Protein AF-R6LX49-F1 (afdb_monomer_lite)

pLDDT: mean 70.41, std 17.74, range [31.0, 86.62]

Sequence (122 aa):
MDSRDRAAILLAGLPKLNSTLTLQIHEPLRQRIVMNYNLEGLTKDEGKTYILEKLKGAGCNQTIFEDAAIEAILNAADGTPRLINKYCNASMKDMCKTKDLAGRICHEEESGSQEVRRFLLL

Radius of gyration: 21.6 Å; chains: 1; bounding box: 48×36×66 Å

Foldseek 3Di:
DDPDPPDDDDDDDDVVVVVVCPDPVNVVVVVVPPDDDDDDAADLVRQLVVVVVLCVVLVNPDCPDDPVRSSVQCVVCVRHVVSSLVVVLVVVVVVVVVVVVDDDDDDDDDDNPVSVVVSVPD

Secondary structure (DSSP, 8-state):
--------------HHHHHHHTSGGGHHHHTT-S-----PPPPHHHHHHHHHHHHHHTT--S--S-HHHHHHHHHHHTT-HHHHHHHHHHHHHHHHHHHTT--SS--S-TTGGGTHHHHTT-

Structure (mmCIF, N/CA/C/O backbone):
data_AF-R6LX49-F1
#
_entry.id   AF-R6LX49-F1
#
loop_
_atom_site.group_PDB
_atom_site.id
_atom_site.type_symbol
_atom_site.label_atom_id
_atom_site.label_alt_id
_atom_site.label_comp_id
_atom_site.label_asym_id
_atom_site.label_entity_id
_atom_site.label_seq_id
_atom_site.pdbx_PDB_ins_code
_atom_site.Cartn_x
_atom_site.Cartn_y
_atom_site.Cartn_z
_atom_site.occupancy
_atom_site.B_iso_or_equiv
_atom_site.auth_seq_id
_atom_site.auth_comp_id
_atom_site.auth_asym_id
_atom_site.auth_atom_id
_atom_site.pdbx_PDB_model_num
ATOM 1 N N . MET A 1 1 ? 10.786 -23.630 -32.239 1.00 51.28 1 MET A N 1
ATOM 2 C CA . MET A 1 1 ? 9.968 -23.578 -31.009 1.00 51.28 1 MET A CA 1
ATOM 3 C C . MET A 1 1 ? 10.923 -23.358 -29.850 1.00 51.28 1 MET A C 1
ATOM 5 O O . MET A 1 1 ? 11.523 -24.338 -29.459 1.00 51.28 1 MET A O 1
ATOM 9 N N . ASP A 1 2 ? 11.145 -22.128 -29.368 1.00 51.88 2 ASP A N 1
ATOM 10 C CA . ASP A 1 2 ? 11.956 -21.916 -28.144 1.00 51.88 2 ASP A CA 1
ATOM 11 C C . ASP A 1 2 ? 11.818 -20.514 -27.507 1.00 51.88 2 ASP A C 1
ATOM 13 O O . ASP A 1 2 ? 12.734 -20.012 -26.862 1.00 51.88 2 ASP A O 1
ATOM 17 N N . SER A 1 3 ? 10.656 -19.867 -27.638 1.00 59.12 3 SER A N 1
ATOM 18 C CA . SER A 1 3 ? 10.388 -18.597 -26.945 1.00 59.12 3 SER A CA 1
ATOM 19 C C . SER A 1 3 ? 9.507 -18.861 -25.726 1.00 59.12 3 SER A C 1
ATOM 21 O O . SER A 1 3 ? 8.292 -18.703 -25.773 1.00 59.12 3 SER A O 1
ATOM 23 N N . ARG A 1 4 ? 10.110 -19.375 -24.651 1.00 66.81 4 ARG A N 1
ATOM 24 C CA . ARG A 1 4 ? 9.491 -19.415 -23.319 1.00 66.81 4 ARG A CA 1
ATOM 25 C C . ARG A 1 4 ? 10.236 -18.413 -22.451 1.00 66.81 4 ARG A C 1
ATOM 27 O O . ARG A 1 4 ? 11.442 -18.574 -22.278 1.00 66.81 4 ARG A O 1
ATOM 34 N N . ASP A 1 5 ? 9.542 -17.413 -21.919 1.00 67.00 5 ASP A N 1
ATOM 35 C CA . ASP A 1 5 ? 10.094 -16.500 -20.919 1.00 67.00 5 ASP A CA 1
ATOM 36 C C . ASP A 1 5 ? 10.558 -17.306 -19.698 1.00 67.00 5 ASP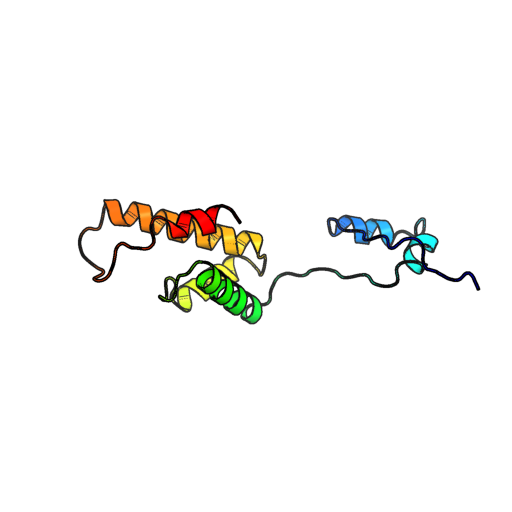 A C 1
ATOM 38 O O . ASP A 1 5 ? 9.754 -17.876 -18.963 1.00 67.00 5 ASP A O 1
ATOM 42 N N . ARG A 1 6 ? 11.881 -17.439 -19.526 1.00 69.81 6 ARG A N 1
ATOM 43 C CA . ARG A 1 6 ? 12.475 -18.336 -18.516 1.00 69.81 6 ARG A CA 1
ATOM 44 C C . ARG A 1 6 ? 12.587 -17.705 -17.127 1.00 69.81 6 ARG A C 1
ATOM 46 O O . ARG A 1 6 ? 12.869 -18.422 -16.173 1.00 69.81 6 ARG A O 1
ATOM 53 N N . ALA A 1 7 ? 12.389 -16.393 -17.000 1.00 74.06 7 ALA A N 1
ATOM 54 C CA . ALA A 1 7 ? 12.476 -15.696 -15.721 1.00 74.06 7 ALA A CA 1
ATOM 55 C C . ALA A 1 7 ? 11.641 -14.410 -15.721 1.00 74.06 7 ALA A C 1
ATOM 57 O O . ALA A 1 7 ? 11.799 -13.564 -16.598 1.00 74.06 7 ALA A O 1
ATOM 58 N N . ALA A 1 8 ? 10.810 -14.249 -14.692 1.00 81.31 8 ALA A N 1
ATOM 59 C CA . ALA A 1 8 ? 10.206 -12.976 -14.324 1.00 81.31 8 ALA A CA 1
ATOM 60 C C . ALA A 1 8 ? 10.956 -12.425 -13.105 1.00 81.31 8 ALA A C 1
ATOM 62 O O . ALA A 1 8 ? 11.163 -13.142 -12.126 1.00 81.31 8 ALA A O 1
ATOM 63 N N . ILE A 1 9 ? 11.380 -11.165 -13.171 1.00 81.69 9 ILE A N 1
ATOM 64 C CA . ILE A 1 9 ? 12.077 -10.487 -12.074 1.00 81.69 9 ILE A CA 1
ATOM 65 C C . ILE A 1 9 ? 11.133 -9.421 -11.520 1.00 81.69 9 ILE A C 1
ATOM 67 O O . ILE A 1 9 ? 10.770 -8.488 -12.232 1.00 81.69 9 ILE A O 1
ATOM 71 N N . LEU A 1 10 ? 10.749 -9.559 -10.250 1.00 85.62 10 LEU A N 1
ATOM 72 C CA . LEU A 1 10 ? 9.999 -8.546 -9.513 1.00 85.62 10 LEU A CA 1
ATOM 73 C C . LEU A 1 10 ? 10.963 -7.770 -8.614 1.00 85.62 10 LEU A C 1
ATOM 75 O O . LEU A 1 10 ? 11.575 -8.336 -7.709 1.00 85.62 10 LEU A O 1
ATOM 79 N N . LEU A 1 11 ? 11.089 -6.471 -8.866 1.00 82.31 11 LEU A N 1
ATOM 80 C CA . LEU A 1 11 ? 11.880 -5.554 -8.050 1.00 82.31 11 LEU A CA 1
ATOM 81 C C . LEU A 1 11 ? 10.929 -4.788 -7.127 1.00 82.31 11 LEU A C 1
ATOM 83 O O . LEU A 1 11 ? 10.114 -4.002 -7.599 1.00 82.31 11 LEU A O 1
ATOM 87 N N . ALA A 1 12 ? 11.041 -5.012 -5.819 1.00 85.44 12 ALA A N 1
ATOM 88 C CA . ALA A 1 12 ? 10.287 -4.288 -4.799 1.00 85.44 12 ALA A CA 1
ATOM 89 C C . ALA A 1 12 ? 11.258 -3.614 -3.826 1.00 85.44 12 ALA A C 1
ATOM 91 O O . ALA A 1 12 ? 12.244 -4.213 -3.397 1.00 85.44 12 ALA A O 1
ATOM 92 N N . GLY A 1 13 ? 10.993 -2.358 -3.478 1.00 84.38 13 GLY A N 1
ATOM 93 C CA . GLY A 1 13 ? 11.874 -1.595 -2.607 1.00 84.38 13 GLY A CA 1
ATOM 94 C C . GLY A 1 13 ? 11.319 -0.224 -2.256 1.00 84.38 13 GLY A C 1
ATOM 95 O O . GLY A 1 13 ? 10.182 0.113 -2.572 1.00 84.38 13 GLY A O 1
ATOM 96 N N . LEU A 1 14 ? 12.147 0.568 -1.578 1.00 83.69 14 LEU A N 1
ATOM 97 C CA . LEU A 1 14 ? 11.827 1.951 -1.235 1.00 83.69 14 LEU A CA 1
ATOM 98 C C . LEU A 1 14 ? 11.792 2.841 -2.491 1.00 83.69 14 LEU A C 1
ATOM 100 O O . LEU A 1 14 ? 12.475 2.522 -3.467 1.00 83.69 14 LEU A O 1
ATOM 104 N N . PRO A 1 15 ? 11.131 4.015 -2.440 1.00 81.19 15 PRO A N 1
ATOM 105 C CA . PRO A 1 15 ? 11.086 4.970 -3.557 1.00 81.19 15 PRO A CA 1
ATOM 106 C C . PRO A 1 15 ? 12.472 5.346 -4.102 1.00 81.19 15 PRO A C 1
ATOM 108 O O . PRO A 1 15 ? 12.640 5.601 -5.291 1.00 81.19 15 PRO A O 1
ATOM 111 N N . LYS A 1 16 ? 13.496 5.291 -3.239 1.00 83.44 16 LYS A N 1
ATOM 112 C CA . LYS A 1 16 ? 14.903 5.503 -3.596 1.00 83.44 16 LYS A CA 1
ATOM 113 C C . LYS A 1 16 ? 15.388 4.566 -4.708 1.00 83.44 16 LYS A C 1
ATOM 115 O O . LYS A 1 16 ? 16.196 4.986 -5.527 1.00 83.44 16 LYS A O 1
ATOM 120 N N . LEU A 1 17 ? 14.883 3.333 -4.761 1.00 84.44 17 LEU A N 1
ATOM 121 C CA . LEU A 1 17 ? 15.211 2.378 -5.819 1.00 84.44 17 LEU A CA 1
ATOM 122 C C . LEU A 1 17 ? 14.770 2.907 -7.189 1.00 84.44 17 LEU A C 1
ATOM 124 O O . LEU A 1 17 ? 15.547 2.852 -8.136 1.00 84.44 17 LEU A O 1
ATOM 128 N N . ASN A 1 18 ? 13.570 3.485 -7.278 1.00 83.50 18 ASN A N 1
ATOM 129 C CA . ASN A 1 18 ? 13.063 4.082 -8.513 1.00 83.50 18 ASN A CA 1
ATOM 130 C C . ASN A 1 18 ? 13.924 5.285 -8.943 1.00 83.50 18 ASN A C 1
ATOM 132 O O . ASN A 1 18 ? 14.281 5.421 -10.113 1.00 83.50 18 ASN A O 1
ATOM 136 N N . SER A 1 19 ? 14.353 6.116 -7.984 1.00 84.38 19 SER A N 1
ATOM 137 C CA . SER A 1 19 ? 15.286 7.220 -8.248 1.00 84.38 19 SER A CA 1
ATOM 138 C C . SER A 1 19 ? 16.643 6.725 -8.760 1.00 84.38 19 SER A C 1
ATOM 140 O O . SER A 1 19 ? 17.181 7.294 -9.705 1.00 84.38 19 SER A O 1
ATOM 142 N N . THR A 1 20 ? 17.186 5.643 -8.188 1.00 84.69 20 THR A N 1
ATOM 143 C CA . THR A 1 20 ? 18.434 5.025 -8.661 1.00 84.69 20 THR A CA 1
ATOM 144 C C . THR A 1 20 ? 18.274 4.433 -10.061 1.00 84.69 20 THR A C 1
ATOM 146 O O . THR A 1 20 ? 19.130 4.657 -10.908 1.00 84.69 20 THR A O 1
ATOM 149 N N . LEU A 1 21 ? 17.164 3.749 -10.348 1.00 83.75 21 LEU A N 1
ATOM 150 C CA . LEU A 1 21 ? 16.871 3.193 -11.676 1.00 83.75 21 LEU A CA 1
ATOM 151 C C . LEU A 1 21 ? 16.676 4.268 -12.758 1.00 83.75 21 LEU A C 1
ATOM 153 O O . LEU A 1 21 ? 16.817 3.974 -13.941 1.00 83.75 21 LEU A O 1
ATOM 157 N N . THR A 1 22 ? 16.377 5.506 -12.359 1.00 82.31 22 THR A N 1
ATOM 158 C CA . THR A 1 22 ? 16.216 6.661 -13.259 1.00 82.31 22 THR A CA 1
ATOM 159 C C . THR A 1 22 ? 17.554 7.323 -13.624 1.00 82.31 22 THR A C 1
ATOM 161 O O . THR A 1 22 ? 17.596 8.200 -14.484 1.00 82.31 22 THR A O 1
ATOM 164 N N . LEU A 1 23 ? 18.671 6.918 -13.007 1.00 86.44 23 LEU A N 1
ATOM 165 C CA . LEU A 1 23 ? 19.997 7.413 -13.381 1.00 86.44 23 LEU A CA 1
ATOM 166 C C . LEU A 1 23 ? 20.378 6.937 -14.792 1.00 86.44 23 LEU A C 1
ATOM 168 O O . LEU A 1 23 ? 20.186 5.769 -15.125 1.00 86.44 23 LEU A O 1
ATOM 172 N N . GLN A 1 24 ? 21.020 7.806 -15.582 1.00 79.81 24 GLN A N 1
ATOM 173 C CA . GLN A 1 24 ? 21.427 7.509 -16.968 1.00 79.81 24 GLN A CA 1
ATOM 174 C C . GLN A 1 24 ? 22.294 6.244 -17.102 1.00 79.81 24 GLN A C 1
ATOM 176 O O . GLN A 1 24 ? 22.240 5.557 -18.117 1.00 79.81 24 GLN A O 1
ATOM 181 N N . ILE A 1 25 ? 23.063 5.894 -16.066 1.00 86.62 25 ILE A N 1
ATOM 182 C CA . ILE A 1 25 ? 23.880 4.670 -16.036 1.00 86.62 25 ILE A CA 1
ATOM 183 C C . ILE A 1 25 ? 23.039 3.378 -16.050 1.00 86.62 25 ILE A C 1
ATOM 185 O O . ILE A 1 25 ? 23.517 2.330 -16.478 1.00 86.62 25 ILE A O 1
ATOM 189 N N . HIS A 1 26 ? 21.779 3.446 -15.614 1.00 84.62 26 HIS A N 1
ATOM 190 C CA . HIS A 1 26 ? 20.843 2.323 -15.552 1.00 84.62 26 HIS A CA 1
ATOM 191 C C . HIS A 1 26 ? 19.762 2.374 -16.645 1.00 84.62 26 HIS A C 1
ATOM 193 O O . HIS A 1 26 ? 18.867 1.528 -16.659 1.00 84.62 26 HIS A O 1
ATOM 199 N N . GLU A 1 27 ? 19.873 3.293 -17.609 1.00 83.12 27 GLU A N 1
ATOM 200 C CA . GLU A 1 27 ? 18.941 3.446 -18.735 1.00 83.12 27 GLU A CA 1
ATOM 201 C C . GLU A 1 27 ? 18.676 2.128 -19.505 1.00 83.12 27 GLU A C 1
ATOM 203 O O . GLU A 1 27 ? 17.507 1.810 -19.744 1.00 83.12 27 GLU A O 1
ATOM 208 N N . PRO A 1 28 ? 19.686 1.280 -19.815 1.00 84.50 28 PRO A N 1
ATOM 209 C CA . PRO A 1 28 ? 19.449 0.010 -20.510 1.00 84.50 28 PRO A CA 1
ATOM 210 C C . PRO A 1 28 ? 18.650 -1.003 -19.682 1.00 84.50 28 PRO A C 1
ATOM 212 O O . PRO A 1 28 ? 17.947 -1.847 -20.236 1.00 84.50 28 PRO A O 1
ATOM 215 N N . LEU A 1 29 ? 18.769 -0.942 -18.352 1.00 82.94 29 LEU A N 1
ATOM 216 C CA . LEU A 1 29 ? 17.990 -1.777 -17.441 1.00 82.94 29 LEU A CA 1
ATOM 217 C C . LEU A 1 29 ? 16.549 -1.261 -17.369 1.00 82.94 29 LEU A C 1
ATOM 219 O O . LEU A 1 29 ? 15.615 -2.053 -17.441 1.00 82.94 29 LEU A O 1
ATOM 223 N N . ARG A 1 30 ? 16.370 0.064 -17.298 1.00 82.50 30 ARG A N 1
ATOM 224 C CA . ARG A 1 30 ? 15.061 0.726 -17.251 1.00 82.50 30 ARG A CA 1
ATOM 225 C C . ARG A 1 30 ? 14.205 0.416 -18.477 1.00 82.50 30 ARG A C 1
ATOM 227 O O . ARG A 1 30 ? 13.030 0.112 -18.322 1.00 82.50 30 ARG A O 1
ATOM 234 N N . GLN A 1 31 ? 14.798 0.398 -19.671 1.00 82.75 31 GLN A N 1
ATOM 235 C CA . GLN A 1 31 ? 14.102 0.029 -20.913 1.00 82.75 31 GLN A CA 1
ATOM 236 C C . GLN A 1 31 ? 13.581 -1.419 -20.930 1.00 82.75 31 GLN A C 1
ATOM 238 O O . GLN A 1 31 ? 12.710 -1.745 -21.730 1.00 82.75 31 GLN A O 1
ATOM 243 N N . ARG A 1 32 ? 14.102 -2.295 -20.061 1.00 85.56 32 ARG A N 1
ATOM 244 C CA . ARG A 1 32 ? 13.653 -3.692 -19.923 1.00 85.56 32 ARG A CA 1
ATOM 245 C C . ARG A 1 32 ? 12.575 -3.872 -18.854 1.00 85.56 32 ARG A C 1
ATOM 247 O O . ARG A 1 32 ? 12.032 -4.966 -18.724 1.00 85.56 32 ARG A O 1
ATOM 254 N N . ILE A 1 33 ? 12.270 -2.830 -18.084 1.00 83.69 33 ILE A N 1
ATOM 255 C CA . ILE A 1 33 ? 11.202 -2.854 -17.089 1.00 83.69 33 ILE A CA 1
ATOM 256 C C . ILE A 1 33 ? 9.887 -2.585 -17.818 1.00 83.69 33 ILE A C 1
ATOM 258 O O . ILE A 1 33 ? 9.613 -1.467 -18.239 1.00 83.69 33 ILE A O 1
ATOM 262 N N . VAL A 1 34 ? 9.075 -3.630 -17.968 1.00 82.50 34 VAL A N 1
ATOM 263 C CA . VAL A 1 34 ? 7.785 -3.556 -18.674 1.00 82.50 34 VAL A CA 1
ATOM 264 C C . VAL A 1 34 ? 6.734 -2.812 -17.847 1.00 82.50 34 VAL A C 1
ATOM 266 O O . VAL A 1 34 ? 5.914 -2.084 -18.398 1.00 82.50 34 VAL A O 1
ATOM 269 N N . MET A 1 35 ? 6.763 -2.977 -16.522 1.00 80.19 35 MET A N 1
ATOM 270 C CA . MET A 1 35 ? 5.849 -2.305 -15.601 1.00 80.19 35 MET A CA 1
ATOM 271 C C . MET A 1 35 ? 6.611 -1.734 -14.410 1.00 80.19 35 MET A C 1
ATOM 273 O O . MET A 1 35 ? 7.370 -2.441 -13.750 1.00 80.19 35 MET A O 1
ATOM 277 N N . ASN A 1 36 ? 6.378 -0.453 -14.135 1.00 81.38 36 ASN A N 1
ATOM 278 C CA . ASN A 1 36 ? 6.855 0.240 -12.947 1.00 81.38 36 ASN A CA 1
ATOM 279 C C . ASN A 1 36 ? 5.640 0.821 -12.225 1.00 81.38 36 ASN A C 1
ATOM 281 O O . ASN A 1 36 ? 4.877 1.572 -12.830 1.00 81.38 36 ASN A O 1
ATOM 285 N N . TYR A 1 37 ? 5.456 0.467 -10.956 1.00 81.38 37 TYR A N 1
ATOM 286 C CA . TYR A 1 37 ? 4.327 0.934 -10.162 1.00 81.38 37 TYR A CA 1
ATOM 287 C C . TYR A 1 37 ? 4.824 1.524 -8.848 1.00 81.38 37 TYR A C 1
ATOM 289 O O . TYR A 1 37 ? 5.570 0.875 -8.111 1.00 81.38 37 TYR A O 1
ATOM 297 N N . ASN A 1 38 ? 4.401 2.753 -8.559 1.00 80.38 38 ASN A N 1
ATOM 298 C CA . ASN A 1 38 ? 4.658 3.403 -7.285 1.00 80.38 38 ASN A CA 1
ATOM 299 C C . ASN A 1 38 ? 3.399 3.295 -6.424 1.00 80.38 38 ASN A C 1
ATOM 301 O O . ASN A 1 38 ? 2.356 3.834 -6.783 1.00 80.38 38 ASN A O 1
ATOM 305 N N . LEU A 1 39 ? 3.497 2.578 -5.306 1.00 78.50 39 LEU A N 1
ATOM 306 C CA . LEU A 1 39 ? 2.417 2.498 -4.328 1.00 78.50 39 LEU A CA 1
ATOM 307 C C . LEU A 1 39 ? 2.382 3.809 -3.543 1.00 78.50 39 LEU A C 1
ATOM 309 O O . LEU A 1 39 ? 3.222 4.038 -2.672 1.00 78.50 39 LEU A O 1
ATOM 313 N N . GLU A 1 40 ? 1.428 4.667 -3.879 1.00 79.06 40 GLU A N 1
ATOM 314 C CA . GLU A 1 40 ? 1.134 5.875 -3.115 1.00 79.06 40 GLU A CA 1
ATOM 315 C C . GLU A 1 40 ? 0.285 5.547 -1.877 1.00 79.06 40 GLU A C 1
ATOM 317 O O . GLU A 1 40 ? -0.168 4.413 -1.684 1.00 79.06 40 GLU A O 1
ATOM 322 N N . GLY A 1 41 ? 0.123 6.532 -0.991 1.00 80.12 41 GLY A N 1
ATOM 323 C CA . GLY A 1 41 ? -0.787 6.404 0.143 1.00 80.12 41 GLY A CA 1
ATOM 324 C C . GLY A 1 41 ? -2.225 6.163 -0.324 1.00 80.12 41 GLY A C 1
ATOM 325 O O . GLY A 1 41 ? -2.627 6.611 -1.394 1.00 80.12 41 GLY A O 1
ATOM 326 N N . LEU A 1 42 ? -3.001 5.464 0.500 1.00 82.94 42 LEU A N 1
ATOM 327 C CA . LEU A 1 42 ? -4.440 5.297 0.323 1.00 82.94 42 LEU A CA 1
ATOM 328 C C . LEU A 1 42 ? -5.124 6.664 0.303 1.00 82.94 42 LEU A C 1
ATOM 330 O O . LEU A 1 42 ? -4.867 7.517 1.157 1.00 82.94 42 LEU A O 1
ATOM 334 N N . THR A 1 43 ? -6.067 6.847 -0.612 1.00 84.25 43 THR A N 1
ATOM 335 C CA . THR A 1 43 ? -6.973 7.997 -0.547 1.00 84.25 43 THR A CA 1
ATOM 336 C C . THR A 1 43 ? -7.895 7.899 0.675 1.00 84.25 43 THR A C 1
ATOM 338 O O . THR A 1 43 ? -7.998 6.857 1.322 1.00 84.25 43 THR A O 1
ATOM 341 N N . LYS A 1 44 ? -8.599 8.984 1.024 1.00 81.62 44 LYS A N 1
ATOM 342 C CA . LYS A 1 44 ? -9.533 8.978 2.168 1.00 81.62 44 LYS A CA 1
ATOM 343 C C . LYS A 1 44 ? -10.640 7.929 2.013 1.00 81.62 44 LYS A C 1
ATOM 345 O O . LYS A 1 44 ? -10.988 7.261 2.983 1.00 81.62 44 LYS A O 1
ATOM 350 N N . ASP A 1 45 ? -11.156 7.765 0.800 1.00 84.44 45 ASP A N 1
ATOM 351 C CA . ASP A 1 45 ? -12.219 6.804 0.500 1.00 84.44 45 ASP A CA 1
ATOM 352 C C . ASP A 1 45 ? -11.714 5.351 0.575 1.00 84.44 45 ASP A C 1
ATOM 354 O O . ASP A 1 45 ? -12.284 4.510 1.279 1.00 84.44 45 ASP A O 1
ATOM 358 N N . GLU A 1 46 ? -10.553 5.083 -0.032 1.00 85.75 46 GLU A N 1
ATOM 359 C CA . GLU A 1 46 ? -9.887 3.780 0.062 1.00 85.75 46 GLU A CA 1
ATOM 360 C C . GLU A 1 46 ? -9.467 3.460 1.493 1.00 85.75 46 GLU A C 1
ATOM 362 O O . GLU A 1 46 ? -9.569 2.319 1.927 1.00 85.75 46 GLU A O 1
ATOM 367 N N . GLY A 1 47 ? -9.024 4.460 2.252 1.00 85.12 47 GLY A N 1
ATOM 368 C CA . GLY A 1 47 ? -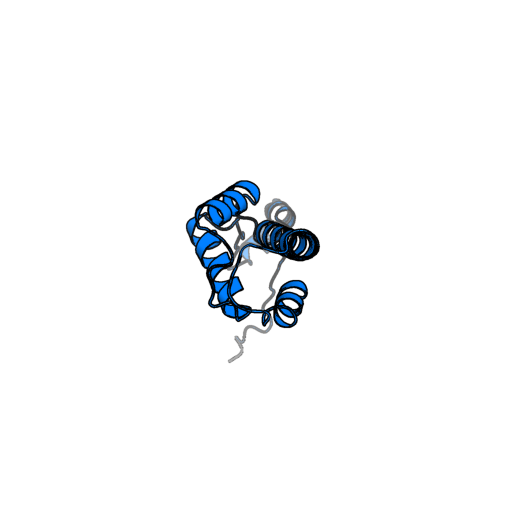8.656 4.321 3.651 1.00 85.12 47 GLY A CA 1
ATOM 369 C C . GLY A 1 47 ? -9.853 3.968 4.534 1.00 85.12 47 GLY A C 1
ATOM 370 O O . GLY A 1 47 ? -9.731 3.098 5.399 1.00 85.12 47 GLY A O 1
ATOM 371 N N . LYS A 1 48 ? -11.023 4.578 4.293 1.00 84.94 48 LYS A N 1
ATOM 372 C CA . LYS A 1 48 ? -12.271 4.223 4.986 1.00 84.94 48 LYS A CA 1
ATOM 373 C C . LYS A 1 48 ? -12.663 2.781 4.673 1.00 84.94 48 LYS A C 1
ATOM 375 O O . LYS A 1 48 ? -12.885 1.992 5.591 1.00 84.94 48 LYS A O 1
ATOM 380 N N . THR A 1 49 ? -12.660 2.418 3.393 1.00 86.06 49 THR A N 1
ATOM 381 C CA . THR A 1 49 ? -12.947 1.049 2.939 1.00 86.06 49 THR A CA 1
ATOM 382 C C . THR A 1 49 ? -11.946 0.043 3.511 1.00 86.06 49 THR A C 1
ATOM 384 O O . THR A 1 49 ? -12.338 -1.019 3.986 1.00 86.06 49 THR A O 1
ATOM 387 N N . TYR A 1 50 ? -10.662 0.399 3.558 1.00 86.31 50 TYR A N 1
ATOM 388 C CA . TYR A 1 50 ? -9.594 -0.419 4.123 1.00 86.31 50 TYR A CA 1
ATOM 389 C C . TYR A 1 50 ? -9.817 -0.700 5.611 1.00 86.31 50 TYR A C 1
ATOM 391 O O . TYR A 1 50 ? -9.683 -1.846 6.037 1.00 86.31 50 TYR A O 1
ATOM 399 N N . ILE A 1 51 ? -10.192 0.311 6.403 1.00 81.69 51 ILE A N 1
ATOM 400 C CA . ILE A 1 51 ? -10.499 0.138 7.830 1.00 81.69 51 ILE A CA 1
ATOM 401 C C . ILE A 1 51 ? -11.726 -0.765 8.009 1.00 81.69 51 ILE A C 1
ATOM 403 O O . ILE A 1 51 ? -11.682 -1.691 8.818 1.00 81.69 51 ILE A O 1
ATOM 407 N N . LEU A 1 52 ? -12.793 -0.539 7.238 1.00 82.56 52 LEU A N 1
ATOM 408 C CA . LEU A 1 52 ? -14.026 -1.329 7.317 1.00 82.56 52 LEU A CA 1
ATOM 409 C C . LEU A 1 52 ? -13.796 -2.802 6.957 1.00 82.56 52 LEU A C 1
ATOM 411 O O . LEU A 1 52 ? -14.190 -3.690 7.710 1.00 82.56 52 LEU A O 1
ATOM 415 N N . GLU A 1 53 ? -13.105 -3.079 5.852 1.00 83.38 53 GLU A N 1
ATOM 416 C CA . GLU A 1 53 ? -12.774 -4.449 5.442 1.00 83.38 53 GLU A CA 1
ATOM 417 C C . GLU A 1 53 ? -11.812 -5.120 6.433 1.00 83.38 53 GLU A C 1
ATOM 419 O O . GLU A 1 53 ? -11.946 -6.310 6.723 1.00 83.38 53 GLU A O 1
ATOM 424 N N . LYS A 1 54 ? -10.882 -4.363 7.031 1.00 78.75 54 LYS A N 1
ATOM 425 C CA . LYS A 1 54 ? -10.008 -4.868 8.099 1.00 78.75 54 LYS A CA 1
ATOM 426 C C . LYS A 1 54 ? -10.781 -5.252 9.360 1.00 78.75 54 LYS A C 1
ATOM 428 O O . LYS A 1 54 ? -10.485 -6.296 9.935 1.00 78.75 54 LYS A O 1
ATOM 433 N N . LEU A 1 55 ? -11.761 -4.449 9.774 1.00 75.06 55 LEU A N 1
ATOM 434 C CA . LEU A 1 55 ? -12.637 -4.752 10.914 1.00 75.06 55 LEU A CA 1
ATOM 435 C C . LEU A 1 55 ? -13.521 -5.970 10.635 1.00 75.06 55 LEU A C 1
ATOM 437 O O . LEU A 1 55 ? -13.620 -6.872 11.466 1.00 75.06 55 LEU A O 1
ATOM 441 N N . LYS A 1 56 ? -14.081 -6.044 9.426 1.00 77.69 56 LYS A N 1
ATOM 442 C CA . LYS A 1 56 ? -14.883 -7.179 8.963 1.00 77.69 56 LYS A CA 1
ATOM 443 C C . LYS A 1 56 ? -14.074 -8.477 8.933 1.00 77.69 56 LYS A C 1
ATOM 445 O O . LYS A 1 56 ? -14.540 -9.506 9.412 1.00 77.69 56 LYS A O 1
ATOM 450 N N . GLY A 1 57 ? -12.834 -8.429 8.442 1.00 73.06 57 GLY A N 1
ATOM 451 C CA . GLY A 1 57 ? -11.906 -9.564 8.466 1.00 73.06 57 GLY A CA 1
ATOM 452 C C . GLY A 1 57 ? -11.482 -9.994 9.876 1.00 73.06 57 GLY A C 1
ATOM 453 O O . GLY A 1 57 ? -11.070 -11.137 10.067 1.00 73.06 57 GLY A O 1
ATOM 454 N N . ALA A 1 58 ? -11.603 -9.103 10.864 1.00 67.50 58 ALA A N 1
ATOM 455 C CA . ALA A 1 58 ? -11.339 -9.383 12.273 1.00 67.50 58 ALA A CA 1
ATOM 456 C C . ALA A 1 58 ? -12.539 -9.993 13.021 1.00 67.50 58 ALA A C 1
ATOM 458 O O . ALA A 1 58 ? -12.420 -10.249 14.214 1.00 67.50 58 ALA A O 1
ATOM 459 N N . GLY A 1 59 ? -13.678 -10.210 12.349 1.00 64.00 59 GLY A N 1
ATOM 460 C CA . GLY A 1 59 ? -14.905 -10.720 12.973 1.00 64.00 59 GLY A CA 1
ATOM 461 C C . GLY A 1 59 ? -15.728 -9.647 13.693 1.00 64.00 59 GLY A C 1
ATOM 462 O O . GLY A 1 59 ? -16.778 -9.939 14.262 1.00 64.00 59 GLY A O 1
ATOM 463 N N . CYS A 1 60 ? -15.301 -8.382 13.646 1.00 64.31 60 CYS A N 1
ATOM 464 C CA . CYS A 1 60 ? -16.017 -7.282 14.277 1.00 64.31 60 CYS A CA 1
ATOM 465 C C . CYS A 1 60 ? -17.133 -6.775 13.352 1.00 64.31 60 CYS A C 1
ATOM 467 O O . CYS A 1 60 ? -16.919 -5.895 12.525 1.00 64.31 60 CYS A O 1
ATOM 469 N N . ASN A 1 61 ? -18.341 -7.323 13.514 1.00 55.66 61 ASN A N 1
ATOM 470 C CA . ASN A 1 61 ? -19.559 -6.826 12.852 1.00 55.66 61 ASN A CA 1
ATOM 471 C C . ASN A 1 61 ? -20.174 -5.592 13.540 1.00 55.66 61 ASN A C 1
ATOM 473 O O . ASN A 1 61 ? -21.147 -5.032 13.040 1.00 55.66 61 ASN A O 1
ATOM 477 N N . GLN A 1 62 ? -19.636 -5.179 14.687 1.00 59.75 62 GLN A N 1
ATOM 478 C CA . GLN A 1 62 ? -20.065 -3.984 15.408 1.00 59.75 62 GLN A CA 1
ATOM 479 C C . GLN A 1 62 ? -19.201 -2.783 15.005 1.00 59.75 62 GLN A C 1
ATOM 481 O O . GLN A 1 62 ? -17.996 -2.914 14.783 1.00 59.75 62 GLN A O 1
ATOM 486 N N . THR A 1 63 ? -19.805 -1.597 14.927 1.00 63.69 63 THR A N 1
ATOM 487 C CA . THR A 1 63 ? -19.109 -0.338 14.633 1.00 63.69 63 THR A CA 1
ATOM 488 C C . THR A 1 63 ? -18.222 0.065 15.815 1.00 63.69 63 THR A C 1
ATOM 490 O O . THR A 1 63 ? -18.659 0.784 16.707 1.00 63.69 63 THR A O 1
ATOM 493 N N . ILE A 1 64 ? -16.973 -0.417 15.841 1.00 69.31 64 ILE A N 1
ATOM 494 C CA . ILE A 1 64 ? -15.986 -0.078 16.889 1.00 69.31 64 ILE A CA 1
ATOM 495 C C . ILE A 1 64 ? -15.552 1.393 16.796 1.00 69.31 64 ILE A C 1
ATOM 497 O O . ILE A 1 64 ? -15.209 2.006 17.804 1.00 69.31 64 ILE A O 1
ATOM 501 N N . PHE A 1 65 ? -15.569 1.959 15.588 1.00 74.69 65 PHE A N 1
ATOM 502 C CA . PHE A 1 65 ? -15.188 3.341 15.323 1.00 74.69 65 PHE A CA 1
ATOM 503 C C . PHE A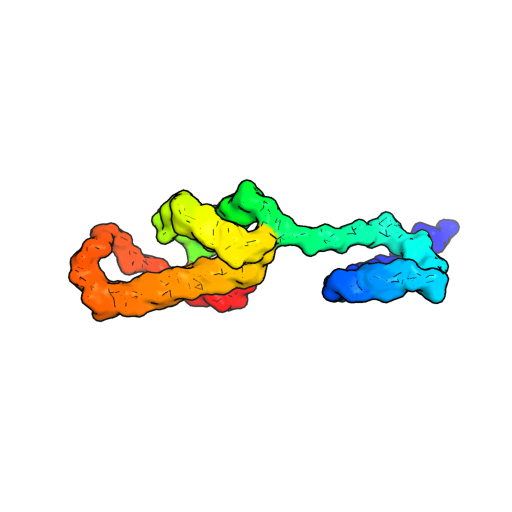 1 65 ? -16.363 4.108 14.723 1.00 74.69 65 PHE A C 1
ATOM 505 O O . PHE A 1 65 ? -16.993 3.638 13.776 1.00 74.69 65 PHE A O 1
ATOM 512 N N . GLU A 1 66 ? -16.623 5.300 15.254 1.00 78.56 66 GLU A N 1
ATOM 513 C CA . GLU A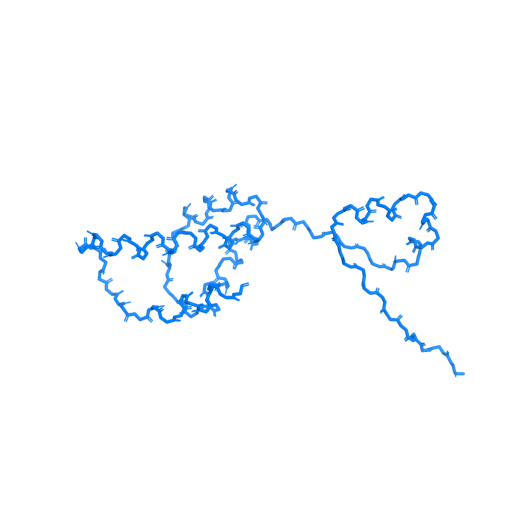 1 66 ? -17.511 6.276 14.623 1.00 78.56 66 GLU A CA 1
ATOM 514 C C . GLU A 1 66 ? -16.855 6.877 13.371 1.00 78.56 66 GLU A C 1
ATOM 516 O O . GLU A 1 66 ? -15.627 6.966 13.280 1.00 78.56 66 GLU A O 1
ATOM 521 N N . ASP A 1 67 ? -17.667 7.360 12.427 1.00 79.81 67 ASP A N 1
ATOM 522 C CA . ASP A 1 67 ? -17.180 7.988 11.191 1.00 79.81 67 ASP A CA 1
ATOM 523 C C . ASP A 1 67 ? -16.213 9.156 11.464 1.00 79.81 67 ASP A C 1
ATOM 525 O O . ASP A 1 67 ? -15.185 9.276 10.798 1.00 79.81 67 ASP A O 1
ATOM 529 N N . ALA A 1 68 ? -16.472 9.956 12.504 1.00 79.88 68 ALA A N 1
ATOM 530 C CA . ALA A 1 68 ? -15.583 11.044 12.919 1.00 79.88 68 ALA A CA 1
ATOM 531 C C . ALA A 1 68 ? -14.202 10.540 13.386 1.00 79.88 68 ALA A C 1
ATOM 533 O O . ALA A 1 68 ? -13.176 11.169 13.115 1.00 79.88 68 ALA A O 1
ATOM 534 N N . ALA A 1 69 ? -14.152 9.385 14.058 1.00 81.94 69 ALA A N 1
ATOM 535 C CA . ALA A 1 69 ? -12.899 8.770 14.487 1.00 81.94 69 ALA A CA 1
ATOM 536 C C . ALA A 1 69 ? -12.117 8.202 13.294 1.00 81.94 69 ALA A C 1
ATOM 538 O O . ALA A 1 69 ? -10.896 8.348 13.230 1.00 81.94 69 ALA A O 1
ATOM 539 N N . ILE A 1 70 ? -12.816 7.604 12.324 1.00 82.62 70 ILE A N 1
ATOM 540 C CA . ILE A 1 70 ? -12.212 7.112 11.080 1.00 82.62 70 ILE A CA 1
ATOM 541 C C . ILE A 1 70 ? -11.580 8.275 10.308 1.00 82.62 70 ILE A C 1
ATOM 543 O O . ILE A 1 70 ? -10.417 8.188 9.917 1.00 82.62 70 ILE A O 1
ATOM 547 N N . GLU A 1 71 ? -12.294 9.389 10.144 1.00 84.62 71 GLU A N 1
ATOM 548 C CA . GLU A 1 71 ? -11.751 10.579 9.483 1.00 84.62 71 GLU A CA 1
ATOM 549 C C . GLU A 1 71 ? -10.532 11.152 10.213 1.00 84.62 71 GLU A C 1
ATOM 551 O O . GLU A 1 71 ? -9.542 11.504 9.570 1.00 84.62 71 GLU A O 1
ATOM 556 N N . ALA A 1 72 ? -10.559 11.212 11.548 1.00 84.56 72 ALA A N 1
ATOM 557 C CA . ALA A 1 72 ? -9.418 11.666 12.339 1.00 84.56 72 ALA A CA 1
ATOM 558 C C . ALA A 1 72 ? -8.184 10.769 12.139 1.00 84.56 72 ALA A C 1
ATOM 560 O O . ALA A 1 72 ? -7.079 11.279 11.945 1.00 84.56 72 ALA A O 1
ATOM 561 N N . ILE A 1 73 ? -8.367 9.444 12.120 1.00 84.69 73 ILE A N 1
ATOM 562 C CA . ILE A 1 73 ? -7.288 8.478 11.864 1.00 84.69 73 ILE A CA 1
ATOM 563 C C . ILE A 1 73 ? -6.733 8.647 10.449 1.00 84.69 73 ILE A C 1
ATOM 565 O O . ILE A 1 73 ? -5.517 8.656 10.270 1.00 84.69 73 ILE A O 1
ATOM 569 N N . LEU A 1 74 ? -7.600 8.797 9.446 1.00 86.00 74 LEU A N 1
ATOM 570 C CA . LEU A 1 74 ? -7.187 8.957 8.051 1.00 86.00 74 LEU A CA 1
ATOM 571 C C . LEU A 1 74 ? -6.436 10.267 7.817 1.00 86.00 74 LEU A C 1
ATOM 573 O O . LEU A 1 74 ? -5.413 10.261 7.135 1.00 86.00 74 LEU A O 1
ATOM 577 N N . ASN A 1 75 ? -6.900 11.363 8.422 1.00 85.38 75 ASN A N 1
ATOM 578 C CA . ASN A 1 75 ? -6.199 12.645 8.385 1.00 85.38 75 ASN A CA 1
ATOM 579 C C . ASN A 1 75 ? -4.842 12.568 9.106 1.00 85.38 75 ASN A C 1
ATOM 581 O O . ASN A 1 75 ? -3.872 13.140 8.627 1.00 85.38 75 ASN A O 1
ATOM 585 N N . ALA A 1 76 ? -4.746 11.845 10.228 1.00 83.81 76 ALA A N 1
ATOM 586 C CA . ALA A 1 76 ? -3.484 11.676 10.952 1.00 83.81 76 ALA A CA 1
ATOM 587 C C . ALA A 1 76 ? -2.498 10.725 10.248 1.00 83.81 76 ALA A C 1
ATOM 589 O O . ALA A 1 76 ? -1.286 10.869 10.396 1.00 83.81 76 ALA A O 1
ATOM 590 N N . ALA A 1 77 ? -2.999 9.732 9.511 1.00 82.38 77 ALA A N 1
ATOM 591 C CA . ALA A 1 77 ? -2.183 8.726 8.837 1.00 82.38 77 ALA A CA 1
ATOM 592 C C . ALA A 1 77 ? -1.702 9.130 7.438 1.00 82.38 77 ALA A C 1
ATOM 594 O O . ALA A 1 77 ? -0.843 8.431 6.898 1.00 82.38 77 ALA A O 1
ATOM 595 N N . ASP A 1 78 ? -2.257 10.199 6.857 1.00 81.31 78 ASP A N 1
ATOM 596 C CA . ASP A 1 78 ? -1.935 10.694 5.508 1.00 81.31 78 ASP A CA 1
ATOM 597 C C . ASP A 1 78 ? -1.958 9.561 4.458 1.00 81.31 78 ASP A C 1
ATOM 599 O O . ASP A 1 78 ? -1.031 9.347 3.682 1.00 81.31 78 ASP A O 1
ATOM 603 N N . GLY A 1 79 ? -2.978 8.698 4.540 1.00 77.44 79 GLY A N 1
ATOM 604 C CA . GLY A 1 79 ? -3.131 7.559 3.630 1.00 77.44 79 GLY A CA 1
ATOM 605 C C . GLY A 1 79 ? -2.144 6.404 3.831 1.00 77.44 79 GLY A C 1
ATOM 606 O O . GLY A 1 79 ? -2.225 5.395 3.138 1.00 77.44 79 GLY A O 1
ATOM 607 N N . THR A 1 80 ? -1.214 6.470 4.784 1.00 83.19 80 THR A N 1
ATOM 608 C CA . THR A 1 80 ? -0.242 5.388 4.990 1.00 83.19 80 THR A CA 1
ATOM 609 C C . THR A 1 80 ? -0.897 4.203 5.718 1.00 83.19 80 THR A C 1
ATOM 611 O O . THR A 1 80 ? -1.176 4.312 6.919 1.00 83.19 80 THR A O 1
ATOM 614 N N . PRO A 1 81 ? -1.049 3.017 5.088 1.00 81.12 81 PRO A N 1
ATOM 615 C CA . PRO A 1 81 ? -1.751 1.877 5.697 1.00 81.12 81 PRO A CA 1
ATOM 616 C C . PRO A 1 81 ? -1.139 1.443 7.035 1.00 81.12 81 PRO A C 1
ATOM 618 O O . PRO A 1 81 ? -1.831 1.060 7.979 1.00 81.12 81 PRO A O 1
ATOM 621 N N . ARG A 1 82 ? 0.191 1.546 7.146 1.00 82.19 82 ARG A N 1
ATOM 622 C CA . ARG A 1 82 ? 0.935 1.195 8.361 1.00 82.19 82 ARG A CA 1
ATOM 623 C C . ARG A 1 82 ? 0.612 2.121 9.536 1.00 82.19 82 ARG A C 1
ATOM 625 O O . ARG A 1 82 ? 0.553 1.654 10.672 1.00 82.19 82 ARG A O 1
ATOM 632 N N . LEU A 1 83 ? 0.414 3.413 9.273 1.00 83.50 83 LEU A N 1
ATOM 633 C CA . LEU A 1 83 ? 0.011 4.389 10.286 1.00 83.50 83 LEU A CA 1
ATOM 634 C C . LEU A 1 83 ? -1.452 4.182 10.672 1.00 83.50 83 LEU A C 1
ATOM 636 O O . LEU A 1 83 ? -1.739 4.130 11.863 1.00 83.50 83 LEU A O 1
ATOM 640 N N . ILE A 1 84 ? -2.335 3.943 9.695 1.00 84.38 84 ILE A N 1
ATOM 641 C CA . ILE A 1 84 ? -3.743 3.593 9.940 1.00 84.38 84 ILE A CA 1
ATOM 642 C C . ILE A 1 84 ? -3.834 2.406 10.908 1.00 84.38 84 ILE A C 1
ATOM 644 O O . ILE A 1 84 ? -4.467 2.511 11.958 1.00 84.38 84 ILE A O 1
ATOM 648 N N . ASN A 1 85 ? -3.125 1.307 10.621 1.00 83.75 85 ASN A N 1
ATOM 649 C CA . ASN A 1 85 ? -3.099 0.137 11.505 1.00 83.75 85 ASN A CA 1
ATOM 650 C C . ASN A 1 85 ? -2.552 0.478 12.898 1.00 83.75 85 ASN A C 1
ATOM 652 O O . ASN A 1 85 ? -3.053 -0.026 13.901 1.00 83.75 85 ASN A O 1
ATOM 656 N N . LYS A 1 86 ? -1.523 1.330 12.981 1.00 83.19 86 LYS A N 1
ATOM 657 C CA . LYS A 1 86 ? -0.927 1.740 14.258 1.00 83.19 86 LYS A CA 1
ATOM 658 C C . LYS A 1 86 ? -1.912 2.533 15.113 1.00 83.19 86 LYS A C 1
ATOM 660 O O . LYS A 1 86 ? -2.022 2.237 16.300 1.00 83.19 86 LYS A O 1
ATOM 665 N N . TYR A 1 87 ? -2.613 3.504 14.532 1.00 83.62 87 TYR A N 1
ATOM 666 C CA . TYR A 1 87 ? -3.619 4.294 15.241 1.00 83.62 87 TYR A CA 1
ATOM 667 C C . TYR A 1 87 ? -4.794 3.425 15.675 1.00 83.62 87 TYR A C 1
ATOM 669 O O . TYR A 1 87 ? -5.152 3.443 16.846 1.00 83.62 87 TYR A O 1
ATOM 677 N N . CYS A 1 88 ? -5.300 2.575 14.781 1.00 78.31 88 CYS A N 1
ATOM 678 C CA . CYS A 1 88 ? -6.383 1.642 15.079 1.00 78.31 88 CYS A CA 1
ATOM 679 C C . CYS A 1 88 ? -6.021 0.710 16.257 1.00 78.31 88 CYS A C 1
ATOM 681 O O . CYS A 1 88 ? -6.775 0.570 17.220 1.00 78.31 88 CYS A O 1
ATOM 683 N N . ASN A 1 89 ? -4.801 0.159 16.245 1.00 80.75 89 ASN A N 1
ATOM 684 C CA . ASN A 1 89 ? -4.279 -0.657 17.342 1.00 80.75 89 ASN A CA 1
ATOM 685 C C . ASN A 1 89 ? -4.067 0.126 18.642 1.00 80.75 89 ASN A C 1
ATOM 687 O O . ASN A 1 89 ? -4.259 -0.432 19.722 1.00 80.75 89 ASN A O 1
ATOM 691 N N . ALA A 1 90 ? -3.632 1.384 18.565 1.00 80.62 90 ALA A N 1
ATOM 692 C CA . ALA A 1 90 ? -3.457 2.232 19.740 1.00 80.62 90 ALA A CA 1
ATOM 693 C C . ALA A 1 90 ? -4.811 2.548 20.393 1.00 80.62 90 ALA A C 1
ATOM 695 O O . ALA A 1 90 ? -4.977 2.293 21.582 1.00 80.62 90 ALA A O 1
ATOM 696 N N . SER A 1 91 ? -5.800 2.979 19.605 1.00 76.44 91 SER A N 1
ATOM 697 C CA . SER A 1 91 ? -7.149 3.291 20.087 1.00 76.44 91 SER A CA 1
ATOM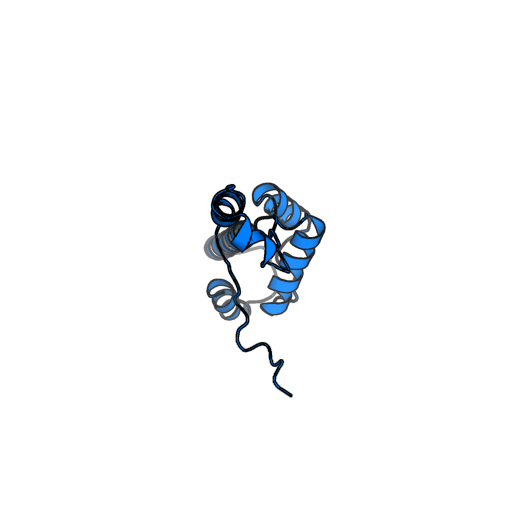 698 C C . SER A 1 91 ? -7.827 2.085 20.739 1.00 76.44 91 SER A C 1
ATOM 700 O O . SER A 1 91 ? -8.395 2.210 21.820 1.00 76.44 91 SER A O 1
ATOM 702 N N . MET A 1 92 ? -7.714 0.891 20.144 1.00 72.19 92 MET A N 1
ATOM 703 C CA . MET A 1 92 ? -8.271 -0.327 20.746 1.00 72.19 92 MET A CA 1
ATOM 704 C C . MET A 1 92 ? -7.561 -0.729 22.044 1.00 72.19 92 MET A C 1
ATOM 706 O O . MET A 1 92 ? -8.213 -1.156 22.998 1.00 72.19 92 MET A O 1
ATOM 710 N N . LYS A 1 93 ? -6.232 -0.578 22.113 1.00 68.50 93 LYS A N 1
ATOM 711 C CA . LYS A 1 93 ? -5.475 -0.840 23.348 1.00 68.50 93 LYS A CA 1
ATOM 712 C C . LYS A 1 93 ? -5.867 0.116 24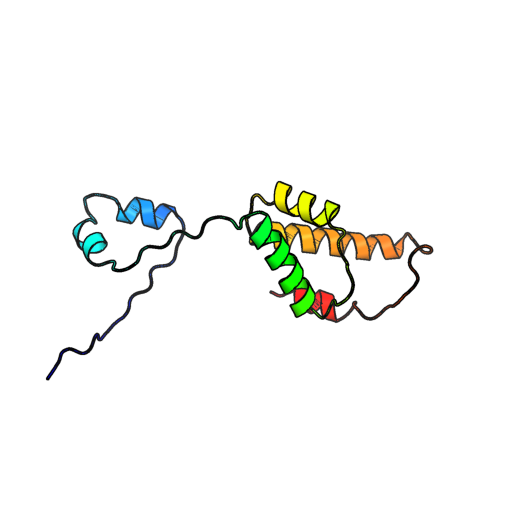.467 1.00 68.50 93 LYS A C 1
ATOM 714 O O . LYS A 1 93 ? -6.019 -0.328 25.603 1.00 68.50 93 LYS A O 1
ATOM 719 N N . ASP A 1 94 ? -6.036 1.394 24.155 1.00 71.12 94 ASP A N 1
ATOM 720 C CA . ASP A 1 94 ? -6.445 2.392 25.140 1.00 71.12 94 ASP A CA 1
ATOM 721 C C . ASP A 1 94 ? -7.884 2.151 25.605 1.00 71.12 94 ASP A C 1
ATOM 723 O O . ASP A 1 94 ? -8.153 2.196 26.805 1.00 71.12 94 ASP A O 1
ATOM 727 N N . MET A 1 95 ? -8.793 1.760 24.707 1.00 65.00 95 MET A N 1
ATOM 728 C CA . MET A 1 95 ? -10.151 1.352 25.081 1.00 65.00 95 MET A CA 1
ATOM 729 C C . MET A 1 95 ? -10.159 0.130 26.015 1.00 65.00 95 MET A C 1
ATOM 731 O O . MET A 1 95 ? -10.917 0.100 26.983 1.00 65.00 95 MET A O 1
ATOM 735 N N . CYS A 1 96 ? -9.271 -0.846 25.793 1.00 58.16 96 CYS A N 1
ATOM 736 C CA . CYS A 1 96 ? -9.118 -1.991 26.695 1.00 58.16 96 CYS A CA 1
ATOM 737 C C . CYS A 1 96 ? -8.633 -1.566 28.089 1.00 58.16 96 CYS A C 1
ATOM 739 O O . CYS A 1 96 ? -9.142 -2.068 29.083 1.00 58.16 96 CYS A O 1
ATOM 741 N N . LYS A 1 97 ? -7.695 -0.615 28.177 1.00 54.94 97 LYS A N 1
ATOM 742 C CA . LYS A 1 97 ? -7.216 -0.082 29.465 1.00 54.94 97 LYS A CA 1
ATOM 743 C C . LYS A 1 97 ? -8.255 0.779 30.177 1.00 54.94 97 LYS A C 1
ATOM 745 O O . LYS A 1 97 ? -8.269 0.844 31.399 1.00 54.94 97 LYS A O 1
ATOM 750 N N . THR A 1 98 ? -9.117 1.453 29.422 1.00 47.78 98 THR A N 1
ATOM 751 C CA . THR A 1 98 ? -10.155 2.321 29.990 1.00 47.78 98 THR A CA 1
ATOM 752 C C . THR A 1 98 ? -11.340 1.498 30.501 1.00 47.78 98 THR A C 1
ATOM 754 O O . THR A 1 98 ? -11.975 1.904 31.470 1.00 47.78 98 THR A O 1
ATOM 757 N N . LYS A 1 99 ? -11.581 0.294 29.950 1.00 45.41 99 LYS A N 1
ATOM 758 C CA . LYS A 1 99 ? -12.515 -0.687 30.534 1.00 45.41 99 LYS A CA 1
ATOM 759 C C . LYS A 1 99 ? -12.123 -1.118 31.957 1.00 45.41 99 LYS A C 1
ATOM 761 O O . LYS A 1 99 ? -13.025 -1.384 32.743 1.00 45.41 99 LYS A O 1
ATOM 766 N N . ASP A 1 100 ? -10.837 -1.100 32.321 1.00 41.06 100 ASP A N 1
ATOM 767 C CA . ASP A 1 100 ? -10.401 -1.373 33.704 1.00 41.06 100 ASP A CA 1
ATOM 768 C C . ASP A 1 100 ? -10.730 -0.226 34.688 1.00 41.06 100 ASP A C 1
ATOM 770 O O . ASP A 1 100 ? -10.738 -0.447 35.898 1.00 41.06 100 ASP A O 1
ATOM 774 N N . LEU A 1 101 ? -11.037 0.991 34.208 1.00 43.31 101 LEU A N 1
ATOM 775 C CA . LEU A 1 101 ? -11.369 2.148 35.059 1.00 43.31 101 LEU A CA 1
ATOM 776 C C . LEU A 1 101 ? -12.829 2.625 34.937 1.00 43.31 101 LEU A C 1
ATOM 778 O O . LEU A 1 101 ? -13.345 3.258 35.855 1.00 43.31 101 LEU A O 1
ATOM 782 N N . ALA A 1 102 ? -13.511 2.316 33.833 1.00 35.66 102 ALA A N 1
ATOM 783 C CA . ALA A 1 102 ? -14.878 2.743 33.550 1.00 35.66 102 ALA A CA 1
ATOM 784 C C . ALA A 1 102 ? -15.839 1.547 33.527 1.00 35.66 102 ALA A C 1
ATOM 786 O O . ALA A 1 102 ? -16.418 1.184 32.502 1.00 35.66 102 ALA A O 1
ATOM 787 N N . GLY A 1 103 ? -16.060 0.952 34.700 1.00 38.12 103 GLY A N 1
ATOM 788 C CA . GLY A 1 103 ? -17.336 0.298 34.954 1.00 38.12 103 GLY A CA 1
ATOM 789 C C . GLY A 1 103 ? -18.446 1.343 34.813 1.00 38.12 103 GLY A C 1
ATOM 790 O O . GLY A 1 103 ? -18.407 2.359 35.503 1.00 38.12 103 GLY A O 1
ATOM 791 N N . ARG A 1 104 ? -19.443 1.050 33.968 1.00 39.06 104 ARG A N 1
ATOM 792 C CA . ARG A 1 104 ? -20.612 1.881 33.595 1.00 39.06 104 ARG A CA 1
ATOM 793 C C . ARG A 1 104 ? -20.365 2.800 32.394 1.00 39.06 104 ARG A C 1
ATOM 795 O O . ARG A 1 104 ? -20.080 3.977 32.548 1.00 39.06 104 ARG A O 1
ATOM 802 N N . ILE A 1 105 ? -20.542 2.241 31.203 1.00 37.06 105 ILE A N 1
ATOM 803 C CA . ILE A 1 105 ? -21.411 2.698 30.101 1.00 37.06 105 ILE A CA 1
ATOM 804 C C . ILE A 1 105 ? -20.917 1.900 28.896 1.00 37.06 105 ILE A C 1
ATOM 806 O O . ILE A 1 105 ? -19.849 2.180 28.371 1.00 37.06 105 ILE A O 1
ATOM 810 N N . CYS A 1 106 ? -21.650 0.835 28.585 1.00 31.00 106 CYS A N 1
ATOM 811 C CA . CYS A 1 106 ? -21.798 0.165 27.291 1.00 31.00 106 CYS A CA 1
ATOM 812 C C . CYS A 1 106 ? -22.318 -1.232 27.618 1.00 31.00 106 CYS A C 1
ATOM 814 O O . CYS A 1 106 ? -21.570 -2.138 27.984 1.00 31.00 106 CYS A O 1
ATOM 816 N N . HIS A 1 107 ? -23.643 -1.334 27.580 1.00 32.44 107 HIS A N 1
ATOM 817 C CA . HIS A 1 107 ? -24.323 -2.601 27.403 1.00 32.44 107 HIS A CA 1
ATOM 818 C C . HIS A 1 107 ? -23.797 -3.286 26.129 1.00 32.44 107 HIS A C 1
ATOM 820 O O . HIS A 1 107 ? -23.407 -2.619 25.172 1.00 32.44 107 HIS A O 1
ATOM 826 N N . GLU A 1 108 ? -23.798 -4.611 26.189 1.00 35.78 108 GLU A N 1
ATOM 827 C CA . GLU A 1 108 ? -23.409 -5.590 25.176 1.00 35.78 108 GLU A CA 1
ATOM 828 C C . GLU A 1 108 ? -21.907 -5.879 24.945 1.00 35.78 108 GLU A C 1
ATOM 830 O O . GLU A 1 108 ? -21.206 -5.317 24.108 1.00 35.78 108 GLU A O 1
ATOM 835 N N . GLU A 1 109 ? -21.493 -6.902 25.700 1.00 36.03 109 GLU A N 1
ATOM 836 C CA . GLU A 1 109 ? -20.852 -8.141 25.236 1.00 36.03 109 GLU A CA 1
ATOM 837 C C . GLU A 1 109 ? -19.322 -8.207 25.086 1.00 36.03 109 GLU A C 1
ATOM 839 O O . GLU A 1 109 ? -18.685 -7.993 24.052 1.00 36.03 109 GLU A O 1
ATOM 844 N N . GLU A 1 110 ? -18.748 -8.677 26.194 1.00 36.78 110 GLU A N 1
ATOM 845 C CA . GLU A 1 110 ? -17.619 -9.597 26.284 1.00 36.78 110 GLU A CA 1
ATOM 846 C C . GLU A 1 110 ? -17.700 -10.760 25.267 1.00 36.78 110 GLU A C 1
ATOM 848 O O . GLU A 1 110 ? -18.134 -11.865 25.576 1.00 36.78 110 GLU A O 1
ATOM 853 N N . SER A 1 111 ? -17.220 -10.554 24.042 1.00 34.94 111 SER A N 1
ATOM 854 C CA . SER A 1 111 ? -16.746 -11.672 23.199 1.00 34.94 111 SER A CA 1
ATOM 855 C C . SER A 1 111 ? -15.524 -11.354 22.334 1.00 34.94 111 SER A C 1
ATOM 857 O O . SER A 1 111 ? -14.895 -12.260 21.802 1.00 34.94 111 SER A O 1
ATOM 859 N N . GLY A 1 112 ? -15.082 -10.094 22.259 1.00 37.78 112 GLY A N 1
ATOM 860 C CA . GLY A 1 112 ? -13.979 -9.707 21.368 1.00 37.78 112 GLY A CA 1
ATOM 861 C C . GLY A 1 112 ? -12.557 -10.006 21.867 1.00 37.78 112 GLY A C 1
ATOM 862 O O . GLY A 1 112 ? -11.613 -9.912 21.086 1.00 37.78 112 GLY A O 1
ATOM 863 N N . SER A 1 113 ? -12.350 -10.358 23.144 1.00 40.97 113 SER A N 1
ATOM 864 C CA . SER A 1 113 ? -11.002 -10.380 23.760 1.00 40.97 113 SER A CA 1
ATOM 865 C C . SER A 1 113 ? -10.028 -11.393 23.120 1.00 40.97 113 SER A C 1
ATOM 867 O O . SER A 1 113 ? -8.812 -11.179 23.125 1.00 40.97 113 SER A O 1
ATOM 869 N N . GLN A 1 114 ? -10.536 -12.466 22.500 1.00 38.66 114 GLN A N 1
ATOM 870 C CA . GLN A 1 114 ? -9.699 -13.410 21.746 1.00 38.66 114 GLN A CA 1
ATOM 871 C C . GLN A 1 114 ? -9.421 -12.972 20.295 1.00 38.66 114 GLN A C 1
ATOM 873 O O . GLN A 1 114 ? -8.341 -13.264 19.781 1.00 38.66 114 GLN A O 1
ATOM 878 N N . GLU A 1 115 ? -10.311 -12.214 19.649 1.00 43.38 115 GLU A N 1
ATOM 879 C CA . GLU A 1 115 ? -10.172 -11.824 18.235 1.00 43.38 115 GLU A CA 1
ATOM 880 C C . GLU A 1 115 ? -9.311 -10.576 18.014 1.00 43.38 115 GLU A C 1
ATOM 882 O O . GLU A 1 115 ? -8.560 -10.520 17.035 1.00 43.38 115 GLU A O 1
ATOM 887 N N . VAL A 1 116 ? -9.269 -9.636 18.970 1.00 42.94 116 VAL A N 1
ATOM 888 C CA . VAL A 1 116 ? -8.353 -8.475 18.885 1.00 42.94 116 VAL A CA 1
ATOM 889 C C . VAL A 1 116 ? -6.882 -8.920 18.876 1.00 42.94 116 VAL A C 1
ATOM 891 O O . VAL A 1 116 ? -6.031 -8.283 18.254 1.00 42.94 116 VAL A O 1
ATOM 894 N N . ARG A 1 117 ? -6.553 -10.066 19.492 1.00 38.19 117 ARG A N 1
ATOM 895 C CA . ARG A 1 117 ? -5.194 -10.635 19.426 1.00 38.19 117 ARG A CA 1
ATOM 896 C C . ARG A 1 117 ? -4.807 -11.071 18.012 1.00 38.19 117 ARG A C 1
ATOM 898 O O . ARG A 1 117 ? -3.630 -10.988 17.670 1.00 38.19 117 ARG A O 1
ATOM 905 N N . ARG A 1 118 ? -5.773 -11.485 17.185 1.00 42.47 118 ARG A N 1
ATOM 906 C CA . ARG A 1 118 ? -5.541 -11.848 15.779 1.00 42.47 118 ARG A CA 1
ATOM 907 C C . ARG A 1 118 ? -5.325 -10.610 14.908 1.00 42.47 118 ARG A C 1
ATOM 909 O O . ARG A 1 118 ? -4.486 -10.645 14.015 1.00 42.47 118 ARG A O 1
ATOM 916 N N . PHE A 1 119 ? -6.002 -9.507 15.231 1.00 42.81 119 PHE A N 1
ATOM 917 C CA . PHE A 1 119 ? -5.779 -8.199 14.608 1.00 42.81 119 PHE A CA 1
ATOM 918 C C . PHE A 1 119 ? -4.397 -7.606 14.939 1.00 42.81 119 PHE A C 1
ATOM 920 O O . PHE A 1 119 ? -3.817 -6.887 14.134 1.00 42.81 119 PHE A O 1
ATOM 927 N N . LEU A 1 120 ? -3.830 -7.940 16.105 1.00 40.00 120 LEU A N 1
ATOM 928 C CA . LEU A 1 120 ? -2.525 -7.433 16.542 1.00 40.00 120 LEU A CA 1
ATOM 929 C C . LEU A 1 120 ? -1.314 -8.111 15.862 1.00 40.00 120 LEU A C 1
ATOM 931 O O . LEU A 1 120 ? -0.198 -7.608 15.986 1.00 40.00 120 LEU A O 1
ATOM 935 N N . LEU A 1 121 ? -1.517 -9.258 15.202 1.00 36.03 121 LEU A N 1
ATOM 936 C CA . LEU A 1 121 ? -0.456 -10.110 14.639 1.00 36.03 121 LEU A CA 1
ATOM 937 C C . LEU A 1 121 ? -0.310 -10.018 13.103 1.00 36.03 121 LEU A C 1
ATOM 939 O O . LEU A 1 121 ? 0.573 -10.680 12.559 1.00 36.03 121 LEU A O 1
ATOM 943 N N . LEU A 1 122 ? -1.127 -9.206 12.417 1.00 37.62 122 LEU A N 1
ATOM 944 C CA . LEU A 1 122 ? -1.094 -8.955 10.961 1.00 37.62 122 LEU A CA 1
ATOM 945 C C . LEU A 1 122 ? -0.874 -7.468 10.652 1.00 37.62 122 LEU A C 1
ATOM 947 O O . LEU A 1 122 ? -0.174 -7.176 9.659 1.00 37.62 122 LEU A O 1
#